Protein AF-A0A667Y655-F1 (afdb_monomer_lite)

InterPro domains:
  IPR000980 SH2 domain [PF00017] (28-72)
  IPR000980 SH2 domain [PS50001] (28-73)
  IPR000980 SH2 domain [SM00252] (26-80)
  IPR036860 SH2 domain superfamily [G3DSA:3.30.505.10] (14-76)
  IPR036860 SH2 domain superfamily [SSF55550] (6-74)
  IPR051235 Centrosomal Protein 152/SHC-Transforming Protein [PTHR10337] (13-72)

Structure (mmCIF, N/CA/C/O backbone):
data_AF-A0A667Y655-F1
#
_entry.id   AF-A0A667Y655-F1
#
loop_
_atom_site.group_PDB
_atom_site.id
_atom_site.type_symbol
_atom_site.label_atom_id
_atom_site.label_alt_id
_atom_site.label_comp_id
_atom_site.label_asym_id
_atom_site.label_entity_id
_atom_site.label_seq_id
_atom_site.pdbx_PDB_ins_code
_atom_site.Cartn_x
_atom_site.Cartn_y
_atom_site.Cartn_z
_atom_site.occupancy
_atom_site.B_iso_or_equiv
_atom_site.auth_seq_id
_atom_site.auth_comp_id
_atom_site.auth_asym_id
_atom_site.auth_atom_id
_atom_site.pdbx_PDB_model_num
ATOM 1 N N . MET A 1 1 ? -11.225 46.283 33.994 1.00 44.12 1 MET A N 1
ATOM 2 C CA . MET A 1 1 ? -10.246 45.187 33.810 1.00 44.12 1 MET A CA 1
ATOM 3 C C . MET A 1 1 ? -10.954 44.186 32.935 1.00 44.12 1 MET A C 1
ATOM 5 O O . MET A 1 1 ? -11.701 43.353 33.431 1.00 44.12 1 MET A O 1
ATOM 9 N N . ASP A 1 2 ? -10.797 44.375 31.633 1.00 47.31 2 ASP A N 1
ATOM 10 C CA . ASP A 1 2 ? -11.691 43.819 30.629 1.00 47.31 2 ASP A CA 1
ATOM 11 C C . ASP A 1 2 ? -10.814 42.882 29.803 1.00 47.31 2 ASP A C 1
ATOM 13 O O . ASP A 1 2 ? -10.174 43.271 28.831 1.00 47.31 2 ASP A O 1
ATOM 17 N N . THR A 1 3 ? -10.654 41.649 30.277 1.00 56.75 3 THR A N 1
ATOM 18 C CA . THR A 1 3 ? -10.038 40.585 29.482 1.00 56.75 3 THR A CA 1
ATOM 19 C C . THR A 1 3 ? -11.094 40.054 28.523 1.00 56.75 3 THR A C 1
ATOM 21 O O . THR A 1 3 ? -11.699 39.011 28.764 1.00 56.75 3 THR A O 1
ATOM 24 N N . GLU A 1 4 ? -11.342 40.829 27.465 1.00 54.31 4 GLU A N 1
ATOM 25 C CA . GLU A 1 4 ? -12.012 40.398 26.238 1.00 54.31 4 GLU A CA 1
ATOM 26 C C . GLU A 1 4 ? -11.403 39.059 25.795 1.00 54.31 4 GLU A C 1
ATOM 28 O O . GLU A 1 4 ? -10.211 38.950 25.491 1.00 54.31 4 GLU A O 1
ATOM 33 N N . GLY A 1 5 ? -12.222 38.009 25.866 1.00 59.03 5 GLY A N 1
ATOM 34 C CA . GLY A 1 5 ? -11.826 36.641 25.578 1.00 59.03 5 GLY A CA 1
ATOM 35 C C . GLY A 1 5 ? -11.429 36.499 24.118 1.00 59.03 5 GLY A C 1
ATOM 36 O O . GLY A 1 5 ? -12.263 36.613 23.223 1.00 59.03 5 GLY A O 1
ATOM 37 N N . TRP A 1 6 ? -10.153 36.206 23.879 1.00 60.22 6 TRP A N 1
ATOM 38 C CA . TRP A 1 6 ? -9.672 35.872 22.547 1.00 60.22 6 TRP A CA 1
ATOM 39 C C . TRP A 1 6 ? -10.440 34.645 22.027 1.00 60.22 6 TRP A C 1
ATOM 41 O O . TRP A 1 6 ? -10.375 33.582 22.661 1.00 60.22 6 TRP A O 1
ATOM 51 N N . PRO A 1 7 ? -11.174 34.736 20.901 1.00 61.47 7 PRO A N 1
ATOM 52 C CA . PRO A 1 7 ? -11.823 33.568 20.336 1.00 61.47 7 PRO A CA 1
ATOM 53 C C . PRO A 1 7 ? -10.734 32.561 19.972 1.00 61.47 7 PRO A C 1
ATOM 55 O O . PRO A 1 7 ? -9.771 32.879 19.271 1.00 61.47 7 PRO A O 1
ATOM 58 N N . SER A 1 8 ? -10.860 31.337 20.488 1.00 59.59 8 SER A N 1
ATOM 59 C CA . SER A 1 8 ? -9.950 30.252 20.123 1.00 59.59 8 SER A CA 1
ATOM 60 C C . SER A 1 8 ? -9.879 30.162 18.593 1.00 59.59 8 SER A C 1
ATOM 62 O O . SER A 1 8 ? -10.933 30.233 17.952 1.00 59.59 8 SER A O 1
ATOM 64 N N . PRO A 1 9 ? -8.686 29.993 17.987 1.00 66.12 9 PRO A N 1
ATOM 65 C CA . PRO A 1 9 ? -8.587 29.774 16.552 1.00 66.12 9 PRO A CA 1
ATOM 66 C C . PRO A 1 9 ? -9.541 28.641 16.168 1.00 66.12 9 PRO A C 1
ATOM 68 O O . PRO A 1 9 ? -9.603 27.651 16.913 1.00 66.12 9 PRO A O 1
ATOM 71 N N . PRO A 1 10 ? -10.295 28.745 15.057 1.00 62.50 10 PRO A N 1
ATOM 72 C CA . PRO A 1 10 ? -11.135 27.647 14.615 1.00 62.50 10 PRO A CA 1
ATOM 73 C C . PRO A 1 10 ? -10.230 26.427 14.519 1.00 62.50 10 PRO A C 1
ATOM 75 O O . PRO A 1 10 ? -9.267 26.426 13.749 1.00 62.50 10 PRO A O 1
ATOM 78 N N . ARG A 1 11 ? -10.485 25.421 15.367 1.00 64.75 11 ARG A N 1
ATOM 79 C CA . ARG A 1 11 ? -9.761 24.153 15.320 1.00 64.75 11 ARG A CA 1
ATOM 80 C C . ARG A 1 11 ? -9.937 23.674 13.888 1.00 64.75 11 ARG A C 1
ATOM 82 O O . ARG A 1 11 ? -11.045 23.275 13.529 1.00 64.75 11 ARG A O 1
ATOM 89 N N . ARG A 1 12 ? -8.899 23.775 13.048 1.00 62.38 12 ARG A N 1
ATOM 90 C CA . ARG A 1 12 ? -8.893 23.102 11.751 1.00 62.38 12 ARG A CA 1
ATOM 91 C C . ARG A 1 12 ? -9.067 21.638 12.111 1.00 62.38 12 ARG A C 1
ATOM 93 O O . ARG A 1 12 ? -8.126 21.012 12.587 1.00 62.38 12 ARG A O 1
ATOM 100 N N . ARG A 1 13 ? -10.301 21.133 12.017 1.00 64.06 13 ARG A N 1
ATOM 101 C CA . ARG A 1 13 ? -10.561 19.707 12.152 1.00 64.06 13 ARG A CA 1
ATOM 102 C C . ARG A 1 13 ? -9.641 19.073 11.125 1.00 64.06 13 ARG A C 1
ATOM 104 O O . ARG A 1 13 ? -9.709 19.440 9.950 1.00 64.06 13 ARG A O 1
ATOM 111 N N . ALA A 1 14 ? -8.739 18.209 11.580 1.00 60.06 14 ALA A N 1
ATOM 112 C CA . ALA A 1 14 ? -8.024 17.360 10.650 1.00 60.06 14 ALA A CA 1
ATOM 113 C C . ALA A 1 14 ? -9.085 16.700 9.752 1.00 60.06 14 ALA A C 1
ATOM 115 O O . ALA A 1 14 ? -10.160 16.351 10.264 1.00 60.06 14 ALA A O 1
ATOM 116 N N . PRO A 1 15 ? -8.849 16.594 8.434 1.00 68.50 15 PRO A N 1
ATOM 117 C CA . PRO A 1 15 ? -9.719 15.806 7.580 1.00 68.50 15 PRO A CA 1
ATOM 118 C C . PRO A 1 15 ? -9.955 14.459 8.259 1.00 68.50 15 PRO A C 1
ATOM 120 O O . PRO A 1 15 ? -9.007 13.829 8.732 1.00 68.50 15 PRO A O 1
ATOM 123 N N . VAL A 1 16 ? -11.222 14.064 8.383 1.00 70.94 16 VAL A N 1
ATOM 124 C CA . VAL A 1 16 ? -11.561 12.745 8.919 1.00 70.94 16 VAL A CA 1
ATOM 125 C C . VAL A 1 16 ? -10.863 11.722 8.027 1.00 70.94 16 VAL A C 1
ATOM 127 O O . VAL A 1 16 ? -10.959 11.819 6.802 1.00 70.94 16 VAL A O 1
ATOM 130 N N . ALA A 1 17 ? -10.115 10.796 8.630 1.00 72.12 17 ALA A N 1
ATOM 131 C CA . ALA A 1 17 ? -9.474 9.731 7.873 1.00 72.12 17 ALA A CA 1
ATOM 132 C C . ALA A 1 17 ? -10.542 8.971 7.058 1.00 72.12 17 ALA A C 1
ATOM 134 O O . ALA A 1 17 ? -11.646 8.759 7.571 1.00 72.12 17 ALA A O 1
ATOM 135 N N . PRO A 1 18 ? -10.254 8.587 5.803 1.00 79.81 18 PRO A N 1
ATOM 136 C CA . PRO A 1 18 ? -11.210 7.851 4.986 1.00 79.81 18 PRO A CA 1
ATOM 137 C C . PRO A 1 18 ? -11.586 6.520 5.651 1.00 79.81 18 PRO A C 1
ATOM 139 O O . PRO A 1 18 ? -10.737 5.865 6.261 1.00 79.81 18 PRO A O 1
ATOM 142 N N . THR A 1 19 ? -12.851 6.111 5.529 1.00 86.94 19 THR A N 1
ATOM 143 C CA . THR A 1 19 ? -13.301 4.787 5.980 1.00 86.94 19 THR A CA 1
ATOM 144 C C . THR A 1 19 ? -12.716 3.691 5.096 1.00 86.94 19 THR A C 1
ATOM 146 O O . THR A 1 19 ? -12.285 3.938 3.965 1.00 86.94 19 THR A O 1
ATOM 149 N N . GLU A 1 20 ? -12.736 2.448 5.574 1.00 85.88 20 GLU A N 1
ATOM 150 C CA . GLU A 1 20 ? -12.245 1.329 4.775 1.00 85.88 20 GLU A CA 1
ATOM 151 C C . GLU A 1 20 ? -13.048 1.147 3.475 1.00 85.88 20 GLU A C 1
ATOM 153 O O . GLU A 1 20 ? -12.473 0.840 2.433 1.00 85.88 20 GLU A O 1
ATOM 158 N N . GLU A 1 21 ? -14.357 1.408 3.477 1.00 89.50 21 GLU A N 1
ATOM 159 C CA . GLU A 1 21 ? -15.181 1.366 2.262 1.00 89.50 21 GLU A CA 1
ATOM 160 C C . GLU A 1 21 ? -14.768 2.421 1.235 1.00 89.50 21 GLU A C 1
ATOM 162 O O . GLU A 1 21 ? -14.909 2.187 0.034 1.00 89.50 21 GLU A O 1
ATOM 167 N N . GLN A 1 22 ? -14.280 3.580 1.688 1.00 91.19 22 GLN A N 1
ATOM 168 C CA . GLN A 1 22 ? -13.741 4.610 0.803 1.00 91.19 22 GLN A CA 1
ATOM 169 C C . GLN A 1 22 ? -12.393 4.165 0.235 1.00 91.19 22 GLN A C 1
ATOM 171 O O . GLN A 1 22 ? -12.199 4.244 -0.974 1.00 91.19 22 GLN A O 1
ATOM 176 N N . LEU A 1 23 ? -11.513 3.606 1.072 1.00 91.19 23 LEU A N 1
ATOM 177 C CA . LEU A 1 23 ? -10.225 3.056 0.639 1.00 91.19 23 LEU A CA 1
ATOM 178 C C . LEU A 1 23 ? -10.394 1.929 -0.386 1.00 91.19 23 LEU A C 1
ATOM 180 O O . LEU A 1 23 ? -9.684 1.897 -1.380 1.00 91.19 23 LEU A O 1
ATOM 184 N N . ARG A 1 24 ? -11.375 1.036 -0.217 1.00 92.81 24 ARG A N 1
ATOM 185 C CA . ARG A 1 24 ? -11.661 -0.064 -1.164 1.00 92.81 24 ARG A CA 1
ATOM 186 C C . ARG A 1 24 ? -12.051 0.386 -2.574 1.00 92.81 24 ARG A C 1
ATOM 188 O O . ARG A 1 24 ? -12.102 -0.453 -3.469 1.00 92.81 24 ARG A O 1
ATOM 195 N N . ARG A 1 25 ? -12.349 1.670 -2.782 1.00 95.31 25 ARG A N 1
ATOM 196 C CA . ARG A 1 25 ? -12.631 2.241 -4.111 1.00 95.31 25 ARG A CA 1
ATOM 197 C C . ARG A 1 25 ? -11.369 2.709 -4.827 1.00 95.31 25 ARG A C 1
ATOM 199 O O . ARG A 1 25 ? -11.417 2.974 -6.024 1.00 95.31 25 ARG A O 1
ATOM 206 N N . GLU A 1 26 ? -10.261 2.813 -4.107 1.00 96.12 26 GLU A N 1
ATOM 207 C CA . GLU A 1 26 ? -8.991 3.278 -4.631 1.00 96.12 26 GLU A CA 1
ATOM 208 C C . GLU A 1 26 ? -8.210 2.121 -5.255 1.00 96.12 26 GLU A C 1
ATOM 210 O O . GLU A 1 26 ? -7.970 1.099 -4.615 1.00 96.12 26 GLU A O 1
ATOM 215 N N . ALA A 1 27 ? -7.754 2.293 -6.498 1.00 96.12 27 ALA A N 1
ATOM 216 C CA . ALA A 1 27 ? -7.031 1.246 -7.228 1.00 96.12 27 ALA A CA 1
ATOM 217 C C . ALA A 1 27 ? -5.688 0.860 -6.580 1.00 96.12 27 ALA A C 1
ATOM 219 O O . ALA A 1 27 ? -5.171 -0.223 -6.832 1.00 96.12 27 ALA A O 1
ATOM 220 N N . TRP A 1 28 ? -5.125 1.746 -5.754 1.00 95.56 28 TRP A N 1
ATOM 221 C CA . TRP A 1 28 ? -3.872 1.530 -5.034 1.00 95.56 28 TRP A CA 1
ATOM 222 C C . TRP A 1 28 ? -4.061 0.829 -3.682 1.00 95.56 28 TRP A C 1
ATOM 224 O O . TRP A 1 28 ? -3.066 0.494 -3.037 1.00 95.56 28 TRP A O 1
ATOM 234 N N . TYR A 1 29 ? -5.299 0.614 -3.218 1.00 96.56 29 TYR A N 1
ATOM 235 C CA . TYR A 1 29 ? -5.576 -0.041 -1.941 1.00 96.56 29 TYR A CA 1
ATOM 236 C C . TYR A 1 29 ? -6.003 -1.497 -2.133 1.00 96.56 29 TYR A C 1
ATOM 238 O O . TYR A 1 29 ? -6.981 -1.800 -2.809 1.00 96.56 29 TYR A O 1
ATOM 246 N N . HIS A 1 30 ? -5.290 -2.410 -1.476 1.00 96.75 30 HIS A N 1
ATOM 247 C CA . HIS A 1 30 ? -5.467 -3.853 -1.665 1.00 96.75 30 HIS A CA 1
ATOM 248 C C . HIS A 1 30 ? -6.056 -4.569 -0.441 1.00 96.75 30 HIS A C 1
ATOM 250 O O . HIS A 1 30 ? -6.024 -5.798 -0.360 1.00 96.75 30 HIS A O 1
ATOM 256 N N . GLY A 1 31 ? -6.598 -3.820 0.524 1.00 95.19 31 GLY A N 1
ATOM 257 C CA . GLY A 1 31 ? -7.173 -4.403 1.734 1.00 95.19 31 GLY A CA 1
ATOM 258 C C . GLY A 1 31 ? -6.136 -5.113 2.603 1.00 95.19 31 GLY A C 1
ATOM 259 O O . GLY A 1 31 ? -4.943 -4.792 2.593 1.00 95.19 31 GLY A O 1
ATOM 260 N N . ARG A 1 32 ? -6.601 -6.103 3.366 1.00 95.25 32 ARG A N 1
ATOM 261 C CA . ARG A 1 32 ? -5.757 -6.967 4.193 1.00 95.25 32 ARG A CA 1
ATOM 262 C C . ARG A 1 32 ? -4.918 -7.892 3.315 1.00 95.25 32 ARG A C 1
ATOM 264 O O . ARG A 1 32 ? -5.434 -8.829 2.715 1.00 95.25 32 ARG A O 1
ATOM 271 N N . MET A 1 33 ? -3.608 -7.655 3.284 1.00 96.31 33 MET A N 1
ATOM 272 C CA . MET A 1 33 ? -2.681 -8.389 2.420 1.00 96.31 33 MET A CA 1
ATOM 273 C C . MET A 1 33 ? -1.347 -8.645 3.121 1.00 96.31 33 MET A C 1
ATOM 275 O O . MET A 1 33 ? -0.832 -7.796 3.858 1.00 96.31 33 MET A O 1
ATOM 279 N N . SER A 1 34 ? -0.765 -9.824 2.886 1.00 95.94 34 SER A N 1
ATOM 280 C CA . SER A 1 34 ? 0.549 -10.176 3.425 1.00 95.94 34 SER A CA 1
ATOM 281 C C . SER A 1 34 ? 1.661 -9.363 2.753 1.00 95.94 34 SER A C 1
ATOM 283 O O . SER A 1 34 ? 1.539 -8.923 1.610 1.00 95.94 34 SER A O 1
ATOM 285 N N . ARG A 1 35 ? 2.794 -9.194 3.444 1.00 95.06 35 ARG A N 1
ATOM 286 C CA . ARG A 1 35 ? 3.989 -8.569 2.853 1.00 95.06 35 ARG A CA 1
ATOM 2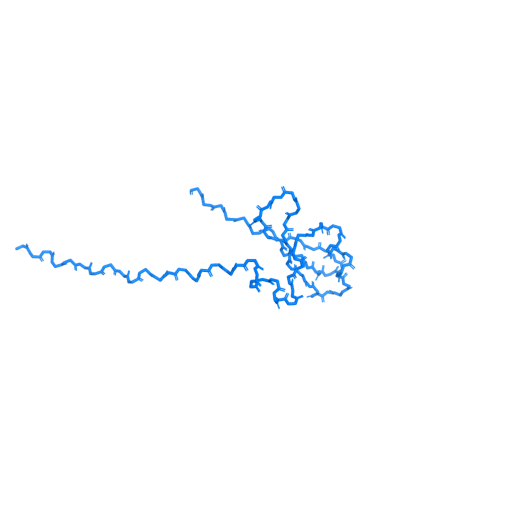87 C C . ARG A 1 35 ? 4.425 -9.289 1.572 1.00 95.06 35 ARG A C 1
ATOM 289 O O . ARG A 1 35 ? 4.677 -8.642 0.566 1.00 95.06 35 ARG A O 1
ATOM 296 N N . ARG A 1 36 ? 4.471 -10.622 1.622 1.00 96.38 36 ARG A N 1
ATOM 297 C CA . ARG A 1 36 ? 4.934 -11.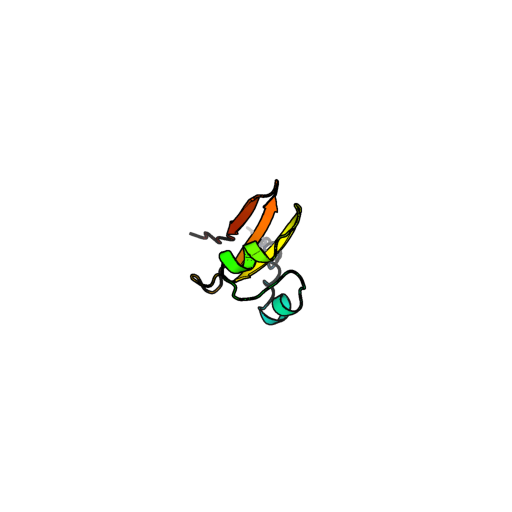467 0.517 1.00 96.38 36 ARG A CA 1
ATOM 298 C C . ARG A 1 36 ? 4.038 -11.346 -0.712 1.00 96.38 36 ARG A C 1
ATOM 300 O O . ARG A 1 36 ? 4.543 -11.375 -1.826 1.00 96.38 36 ARG A O 1
ATOM 307 N N . ASP A 1 37 ? 2.725 -11.250 -0.527 1.00 97.56 37 ASP A N 1
ATOM 308 C CA . ASP A 1 37 ? 1.809 -11.123 -1.664 1.00 97.56 37 ASP A CA 1
ATOM 309 C C . ASP A 1 37 ? 1.865 -9.727 -2.277 1.00 97.56 37 ASP A C 1
ATOM 311 O O . ASP A 1 37 ? 1.826 -9.615 -3.497 1.00 97.56 37 ASP A O 1
ATOM 315 N N . ALA A 1 38 ? 2.078 -8.690 -1.464 1.00 97.19 38 ALA A N 1
ATOM 316 C CA . ALA A 1 38 ? 2.314 -7.342 -1.967 1.00 97.19 38 ALA A CA 1
ATOM 317 C C . ALA A 1 38 ? 3.584 -7.253 -2.826 1.00 97.19 38 ALA A C 1
ATOM 319 O O . ALA A 1 38 ? 3.550 -6.673 -3.904 1.00 97.19 38 ALA A O 1
ATOM 320 N N . GLU A 1 39 ? 4.687 -7.868 -2.388 1.00 97.31 39 GLU A N 1
ATOM 321 C CA . GLU A 1 39 ? 5.954 -7.878 -3.137 1.00 97.31 39 GLU A CA 1
ATOM 322 C C . GLU A 1 39 ? 5.812 -8.512 -4.531 1.00 97.31 39 GLU A C 1
ATOM 324 O O . GLU A 1 39 ? 6.440 -8.043 -5.473 1.00 97.31 39 GLU A O 1
ATOM 329 N N . LYS A 1 40 ? 4.953 -9.528 -4.693 1.00 97.44 40 LYS A N 1
ATOM 330 C CA . LYS A 1 40 ? 4.704 -10.174 -5.997 1.00 97.44 40 LYS A CA 1
ATOM 331 C C . LYS A 1 40 ? 3.959 -9.283 -6.993 1.00 97.44 40 LYS A C 1
ATOM 333 O O . LYS A 1 40 ? 4.004 -9.565 -8.185 1.00 97.44 40 LYS A O 1
ATOM 338 N N . LEU A 1 41 ? 3.225 -8.280 -6.511 1.00 97.62 41 LEU A N 1
ATOM 339 C CA . LEU A 1 41 ? 2.449 -7.370 -7.359 1.00 97.62 41 LEU A CA 1
ATOM 340 C C . LEU A 1 41 ? 3.291 -6.210 -7.898 1.00 97.62 41 LEU A C 1
ATOM 342 O O . LEU A 1 41 ? 2.857 -5.530 -8.822 1.00 97.62 41 LEU A O 1
ATOM 346 N N . LEU A 1 42 ? 4.480 -5.988 -7.336 1.00 97.06 42 LEU A N 1
ATOM 347 C CA . LEU A 1 42 ? 5.388 -4.938 -7.768 1.00 97.06 42 LEU A CA 1
ATOM 348 C C . LEU A 1 42 ? 6.353 -5.481 -8.823 1.00 97.06 42 LEU A C 1
ATOM 350 O O . LEU A 1 42 ? 7.104 -6.419 -8.558 1.00 97.06 42 LEU A O 1
ATOM 354 N N . VAL A 1 43 ? 6.355 -4.880 -10.009 1.00 95.56 43 VAL A N 1
ATOM 355 C CA . VAL A 1 43 ? 7.149 -5.351 -11.153 1.00 95.56 43 VAL A CA 1
ATOM 356 C C . VAL A 1 43 ? 8.238 -4.347 -11.519 1.00 95.56 43 VAL A C 1
ATOM 358 O O . VAL A 1 43 ? 9.355 -4.740 -11.851 1.00 95.56 43 VAL A O 1
ATOM 361 N N . ARG A 1 44 ? 7.929 -3.051 -11.470 1.00 97.50 44 ARG A N 1
ATOM 362 C CA . ARG A 1 44 ? 8.791 -1.961 -11.933 1.00 97.50 44 ARG A CA 1
ATOM 363 C C . ARG A 1 44 ? 9.081 -0.982 -10.808 1.00 97.50 44 ARG A C 1
ATOM 365 O O . ARG A 1 44 ? 8.263 -0.780 -9.918 1.00 97.50 44 ARG A O 1
ATOM 372 N N . ASP A 1 45 ? 10.229 -0.319 -10.890 1.00 97.38 45 ASP A N 1
ATOM 373 C CA . ASP A 1 45 ? 10.522 0.820 -10.023 1.00 97.38 45 ASP A CA 1
ATOM 374 C C . ASP A 1 45 ? 9.441 1.894 -10.154 1.00 97.38 45 ASP A C 1
ATOM 376 O O . ASP A 1 45 ? 9.074 2.292 -11.261 1.00 97.38 45 ASP A O 1
ATOM 380 N N . GLY A 1 46 ? 8.948 2.358 -9.007 1.00 95.69 46 GLY A N 1
ATOM 381 C CA . GLY A 1 46 ? 7.814 3.273 -8.918 1.00 95.69 46 GLY A CA 1
ATOM 382 C C . GLY A 1 46 ? 6.462 2.589 -8.704 1.00 95.69 46 GLY A C 1
ATOM 383 O O . GLY A 1 46 ? 5.527 3.277 -8.301 1.00 95.69 46 GLY A O 1
ATOM 384 N N . ASP A 1 47 ? 6.349 1.267 -8.889 1.00 97.56 47 ASP A N 1
ATOM 385 C CA . ASP A 1 47 ? 5.133 0.540 -8.517 1.00 97.56 47 ASP A CA 1
ATOM 386 C C . ASP A 1 47 ? 4.917 0.641 -7.005 1.00 97.56 47 ASP A C 1
ATOM 388 O O . ASP A 1 47 ? 5.862 0.533 -6.213 1.00 97.56 47 ASP A O 1
ATOM 392 N N . PHE A 1 48 ? 3.663 0.817 -6.595 1.00 97.69 48 PHE A N 1
ATOM 393 C CA . PHE A 1 48 ? 3.294 0.863 -5.189 1.00 97.69 48 PHE A CA 1
ATOM 394 C C . PHE A 1 48 ? 1.873 0.365 -4.948 1.00 97.69 48 PHE A C 1
ATOM 396 O O . PHE A 1 48 ? 1.028 0.367 -5.840 1.00 97.69 48 PHE A O 1
ATOM 403 N N . LEU A 1 49 ? 1.613 -0.012 -3.699 1.00 97.38 49 LEU A N 1
ATOM 404 C CA . LEU A 1 49 ? 0.283 -0.275 -3.174 1.00 97.38 49 LEU A CA 1
ATOM 405 C C . LEU A 1 49 ? 0.225 0.004 -1.673 1.00 97.38 49 LEU A C 1
ATOM 407 O O . LEU A 1 49 ? 1.235 -0.064 -0.967 1.00 97.38 49 LEU A O 1
ATOM 411 N N . VAL A 1 50 ? -0.972 0.268 -1.164 1.00 96.12 50 VAL A N 1
ATOM 412 C CA . VAL A 1 50 ? -1.257 0.335 0.270 1.00 96.12 50 VAL A CA 1
ATOM 413 C C . VAL A 1 50 ? -2.038 -0.907 0.677 1.00 96.12 50 VAL A C 1
ATOM 415 O O . VAL A 1 50 ? -2.987 -1.318 0.008 1.00 96.12 50 VAL A O 1
ATOM 418 N N . ARG A 1 51 ? -1.648 -1.498 1.804 1.00 95.69 51 ARG A N 1
ATOM 419 C CA . ARG A 1 51 ? -2.323 -2.657 2.397 1.00 95.69 51 ARG A CA 1
ATOM 420 C C . ARG A 1 51 ? -2.549 -2.469 3.887 1.00 95.69 51 ARG A C 1
ATOM 422 O O . ARG A 1 51 ? -1.731 -1.848 4.562 1.00 95.69 51 ARG A O 1
ATOM 429 N N . GLU A 1 52 ? -3.609 -3.068 4.405 1.00 93.81 52 GLU A N 1
ATOM 430 C CA . GLU A 1 52 ? -3.777 -3.271 5.840 1.00 93.81 52 GLU A CA 1
ATOM 431 C C . GLU A 1 52 ? -2.865 -4.422 6.302 1.00 93.81 52 GLU A C 1
ATOM 433 O O . GLU A 1 52 ? -2.715 -5.450 5.626 1.00 93.81 52 GLU A O 1
ATOM 438 N N . SER A 1 53 ? -2.224 -4.254 7.457 1.00 89.25 53 SER A N 1
ATOM 439 C CA . SER A 1 53 ? -1.383 -5.279 8.060 1.00 89.25 53 SER A CA 1
ATOM 440 C C . SER A 1 53 ? -2.211 -6.487 8.501 1.00 89.25 53 SER A C 1
ATOM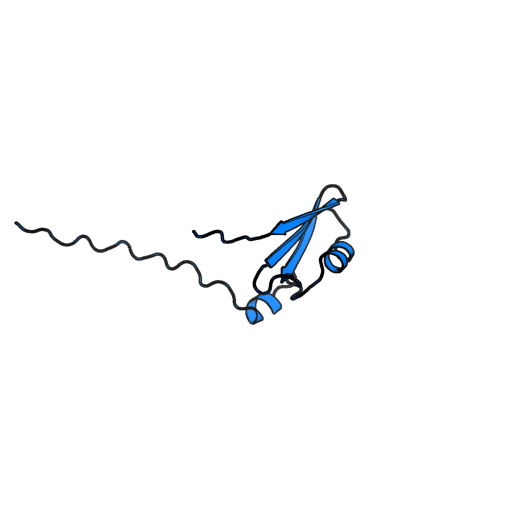 442 O O . SER A 1 53 ? -3.180 -6.381 9.249 1.00 89.25 53 SER A O 1
ATOM 444 N N . THR A 1 54 ? -1.772 -7.680 8.098 1.00 92.00 54 THR A N 1
ATOM 445 C CA . THR A 1 54 ? -2.376 -8.940 8.546 1.00 92.00 54 THR A CA 1
ATOM 446 C C . THR A 1 54 ? -2.127 -9.214 10.029 1.00 92.00 54 THR A C 1
ATOM 448 O O . THR A 1 54 ? -2.930 -9.902 10.654 1.00 92.00 54 THR A O 1
ATOM 451 N N . THR A 1 55 ? -1.035 -8.690 10.596 1.00 89.00 55 THR A N 1
ATOM 452 C CA . THR A 1 55 ? -0.647 -8.922 11.998 1.00 89.00 55 THR A CA 1
ATOM 453 C C . THR A 1 55 ?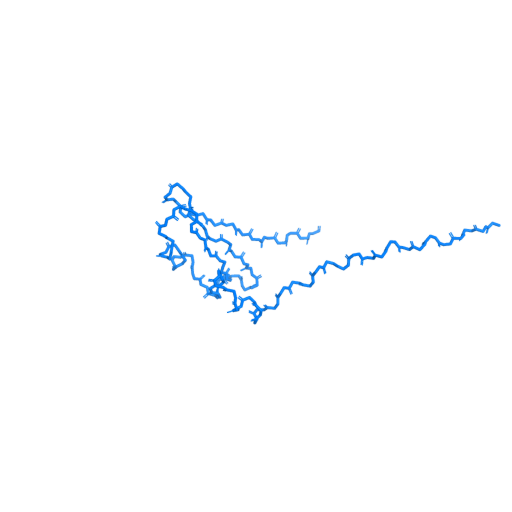 -1.157 -7.842 12.944 1.00 89.00 55 THR A C 1
ATOM 455 O O . THR A 1 55 ? -1.444 -8.149 14.093 1.00 89.00 55 THR A O 1
ATOM 458 N N . ASN A 1 56 ? -1.303 -6.603 12.467 1.00 86.81 56 ASN A N 1
ATOM 459 C CA . ASN A 1 56 ? -1.729 -5.457 13.273 1.00 86.81 56 ASN A CA 1
ATOM 460 C C . ASN A 1 56 ? -2.935 -4.778 12.598 1.00 86.81 56 ASN A C 1
ATOM 462 O O . ASN A 1 56 ? -2.732 -3.878 11.780 1.00 86.81 56 ASN A O 1
ATOM 466 N N . PRO A 1 57 ? -4.176 -5.213 12.888 1.00 85.88 57 PRO A N 1
ATOM 467 C CA . PRO A 1 57 ? -5.377 -4.579 12.347 1.00 85.88 57 PRO A CA 1
ATOM 468 C C . PRO A 1 57 ? -5.373 -3.058 12.563 1.00 85.88 57 PRO A C 1
ATOM 470 O O . PRO A 1 57 ? -4.942 -2.579 13.612 1.00 85.88 57 PRO A O 1
ATOM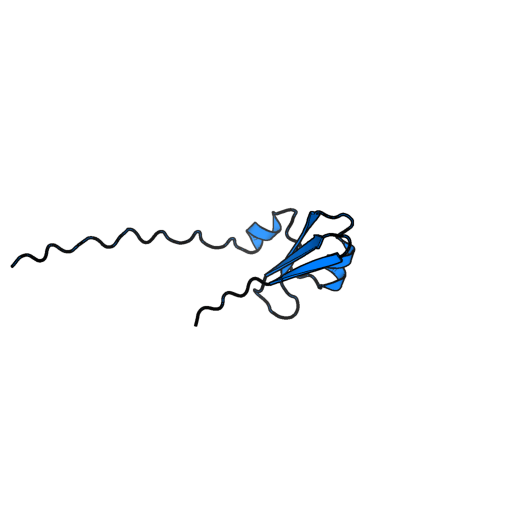 473 N N . GLY A 1 58 ? -5.823 -2.299 11.566 1.00 85.69 58 GLY A N 1
ATOM 474 C CA . GLY A 1 58 ? -5.822 -0.831 11.591 1.00 85.69 58 GLY A CA 1
ATOM 475 C C . GLY A 1 58 ? -4.474 -0.161 11.288 1.00 85.69 58 GLY A C 1
ATOM 476 O O . GLY A 1 58 ? -4.431 1.062 11.150 1.00 85.69 58 GLY A O 1
ATOM 477 N N . GLN A 1 59 ? -3.379 -0.917 11.133 1.00 87.56 59 GLN A N 1
ATOM 478 C CA . GLN A 1 59 ? -2.119 -0.381 10.608 1.00 87.56 59 GLN A CA 1
ATOM 479 C C . GLN A 1 59 ? -2.030 -0.560 9.097 1.00 87.56 59 GLN A C 1
ATOM 481 O O . GLN A 1 59 ? -2.132 -1.674 8.578 1.00 87.56 59 GLN A O 1
ATOM 486 N N . TYR A 1 60 ? -1.743 0.536 8.403 1.00 91.56 60 TYR A N 1
ATOM 487 C CA . TYR A 1 60 ? -1.570 0.557 6.958 1.00 91.56 60 TYR A CA 1
ATOM 488 C C . TYR A 1 60 ? -0.090 0.615 6.590 1.00 91.56 60 TYR A C 1
ATOM 490 O O . TYR A 1 60 ? 0.719 1.286 7.238 1.00 91.56 60 TYR A O 1
ATOM 498 N N . VAL A 1 61 ? 0.262 -0.113 5.536 1.00 94.31 61 VAL A N 1
ATOM 499 C CA . VAL A 1 61 ? 1.622 -0.221 5.020 1.00 94.31 61 VAL A CA 1
ATOM 500 C C . VAL A 1 61 ? 1.620 0.201 3.563 1.00 94.31 61 VAL A C 1
ATOM 502 O O . VAL A 1 61 ? 0.968 -0.439 2.737 1.00 94.31 61 VAL A O 1
ATOM 505 N N . LEU A 1 62 ? 2.404 1.226 3.239 1.00 96.19 62 LEU A N 1
ATOM 506 C CA . LEU A 1 62 ? 2.779 1.518 1.861 1.00 96.19 62 LEU A CA 1
ATOM 507 C C . LEU A 1 62 ? 3.906 0.562 1.466 1.00 96.19 62 LEU A C 1
ATOM 509 O O . LEU A 1 62 ? 4.948 0.511 2.120 1.00 96.19 62 LEU A O 1
ATOM 513 N N . THR A 1 63 ? 3.685 -0.215 0.416 1.00 97.38 63 THR A N 1
ATOM 514 C CA . THR A 1 63 ? 4.670 -1.123 -0.173 1.00 97.38 63 THR A CA 1
ATOM 515 C C . THR A 1 63 ? 5.000 -0.616 -1.568 1.00 97.38 63 THR A C 1
ATOM 517 O O . THR A 1 63 ? 4.084 -0.433 -2.360 1.00 97.38 63 THR A O 1
ATOM 520 N N . GLY A 1 64 ? 6.274 -0.364 -1.865 1.00 97.44 64 GLY A N 1
ATOM 521 C CA . GLY A 1 64 ? 6.698 0.165 -3.165 1.00 97.44 64 GLY A CA 1
ATOM 522 C C . GLY A 1 64 ? 8.029 -0.405 -3.639 1.00 97.44 64 GLY A C 1
ATOM 523 O O . GLY A 1 64 ? 8.799 -0.928 -2.835 1.00 97.44 64 GLY A O 1
ATOM 524 N N . MET A 1 65 ? 8.293 -0.323 -4.940 1.00 97.88 65 MET A N 1
ATOM 525 C CA . MET A 1 65 ? 9.516 -0.819 -5.574 1.00 97.88 65 MET A CA 1
ATOM 526 C C . MET A 1 65 ? 10.469 0.336 -5.870 1.00 97.88 65 MET A C 1
ATOM 528 O O . MET A 1 65 ? 10.082 1.329 -6.491 1.00 97.88 65 MET A O 1
ATOM 532 N N . HIS A 1 66 ? 11.721 0.209 -5.434 1.00 96.00 66 HIS A N 1
ATOM 533 C CA . HIS A 1 66 ? 12.755 1.200 -5.710 1.00 96.00 66 HIS A CA 1
ATOM 534 C C . HIS A 1 66 ? 14.115 0.535 -5.919 1.00 96.00 66 HIS A C 1
ATOM 536 O O . HIS A 1 66 ? 14.596 -0.182 -5.036 1.00 96.00 66 HIS A O 1
ATOM 542 N N . CYS A 1 67 ? 14.745 0.802 -7.063 1.00 95.81 67 CYS A N 1
ATOM 543 C CA . CYS A 1 67 ? 15.998 0.185 -7.494 1.00 95.81 67 CYS A CA 1
ATOM 544 C C . CYS A 1 67 ? 15.933 -1.354 -7.482 1.00 95.81 67 CYS A C 1
ATOM 546 O 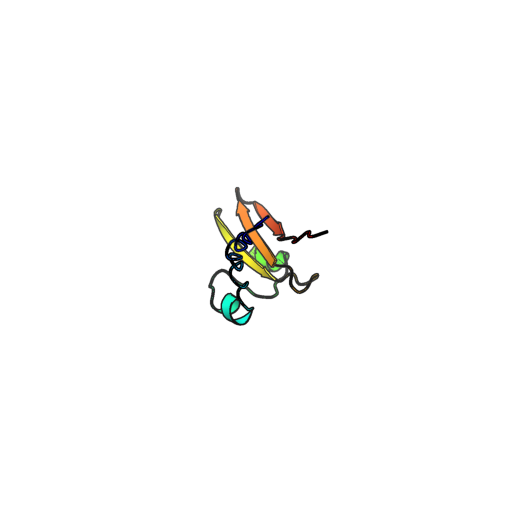O . CYS A 1 67 ? 16.862 -2.015 -7.019 1.00 95.81 67 CYS A O 1
ATOM 548 N N . GLY A 1 68 ? 14.809 -1.929 -7.920 1.00 94.62 68 GLY A N 1
ATOM 549 C CA . GLY A 1 68 ? 14.553 -3.372 -7.942 1.00 94.62 68 GLY A CA 1
ATOM 550 C C . GLY A 1 68 ? 14.344 -4.011 -6.565 1.00 94.62 68 GLY A C 1
ATOM 551 O O . GLY A 1 68 ? 14.312 -5.237 -6.460 1.00 94.62 68 GLY A O 1
ATOM 552 N N . LEU A 1 69 ? 14.217 -3.209 -5.501 1.00 95.00 69 LEU A N 1
ATOM 553 C CA . LEU A 1 69 ? 14.021 -3.689 -4.136 1.00 95.00 69 LEU A CA 1
ATOM 554 C C . LEU A 1 69 ? 12.669 -3.238 -3.567 1.00 95.00 69 LEU A C 1
ATOM 556 O O . LEU A 1 69 ? 12.407 -2.030 -3.508 1.00 95.00 69 LEU A O 1
ATOM 560 N N . PRO A 1 70 ? 11.850 -4.166 -3.041 1.00 94.06 70 PRO A N 1
ATOM 561 C CA . PRO A 1 70 ? 10.665 -3.804 -2.281 1.00 94.06 70 PRO A CA 1
ATOM 562 C C . PRO A 1 70 ? 11.021 -3.041 -1.000 1.00 94.06 70 PRO A C 1
ATOM 564 O O . PRO A 1 70 ? 11.919 -3.417 -0.239 1.00 94.06 70 PRO A O 1
ATOM 567 N N . LYS A 1 71 ? 10.287 -1.962 -0.744 1.00 93.88 71 LYS A N 1
ATOM 568 C CA . LYS A 1 71 ? 10.355 -1.128 0.457 1.00 93.88 71 LYS A CA 1
ATOM 569 C C . LYS A 1 71 ? 8.986 -1.107 1.123 1.00 93.88 71 LYS A C 1
ATOM 571 O O . LYS A 1 71 ? 7.959 -1.098 0.448 1.00 93.88 71 LYS A O 1
ATOM 576 N N . HIS A 1 72 ? 8.978 -1.066 2.452 1.00 92.38 72 HIS A N 1
ATOM 577 C CA . HIS A 1 72 ? 7.752 -1.003 3.242 1.00 92.38 72 HIS A CA 1
ATOM 578 C C . HIS A 1 72 ? 7.861 0.133 4.249 1.00 92.38 72 HIS A C 1
ATOM 580 O O . HIS A 1 72 ? 8.782 0.146 5.066 1.00 92.38 72 HIS A O 1
ATOM 586 N N . LEU A 1 73 ? 6.918 1.066 4.192 1.00 90.56 73 LEU A N 1
ATOM 587 C CA . LEU A 1 73 ? 6.806 2.170 5.134 1.00 90.56 73 LEU A CA 1
ATOM 588 C C . LEU A 1 73 ? 5.542 1.953 5.965 1.00 90.56 73 LEU A C 1
ATOM 590 O O . LEU A 1 73 ? 4.439 1.857 5.424 1.00 90.56 73 LEU A O 1
ATOM 594 N N . LEU A 1 74 ? 5.724 1.822 7.278 1.00 81.81 74 LEU A N 1
ATOM 595 C CA . LEU A 1 74 ? 4.632 1.709 8.237 1.00 81.81 74 LEU A CA 1
ATOM 596 C C . LEU A 1 74 ? 4.196 3.116 8.646 1.00 81.81 74 LEU A C 1
ATOM 598 O O . LEU A 1 74 ? 5.034 3.931 9.036 1.00 81.81 74 LEU A O 1
ATOM 602 N N . TRP A 1 75 ? 2.896 3.390 8.612 1.00 71.38 75 TRP A N 1
ATOM 603 C CA . TRP A 1 75 ? 2.358 4.545 9.321 1.00 71.38 75 TRP A CA 1
ATOM 604 C C . TRP A 1 75 ? 2.086 4.163 10.769 1.00 71.38 75 TRP A C 1
ATOM 606 O O . TRP A 1 75 ? 1.112 3.484 11.085 1.00 71.38 75 TRP A O 1
ATOM 616 N N . ILE A 1 76 ? 2.994 4.587 11.644 1.00 63.62 76 ILE A N 1
ATOM 617 C CA . ILE A 1 76 ? 2.844 4.486 13.092 1.00 63.62 76 ILE A CA 1
ATOM 618 C C . ILE A 1 76 ? 2.388 5.858 13.574 1.00 63.62 76 ILE A C 1
ATOM 620 O O . ILE A 1 76 ? 3.160 6.814 13.539 1.00 63.62 76 ILE A O 1
ATOM 624 N N . PHE A 1 77 ? 1.138 5.970 14.016 1.00 57.25 77 PHE A N 1
ATOM 625 C CA . PHE A 1 77 ? 0.751 7.088 14.866 1.00 57.25 77 PHE A CA 1
ATOM 626 C C . PHE A 1 77 ? 1.307 6.795 16.261 1.00 57.25 77 PHE A C 1
ATOM 628 O O . PHE A 1 77 ? 0.686 6.070 17.032 1.00 57.25 77 PHE A O 1
ATOM 635 N N . VAL A 1 78 ? 2.507 7.294 16.560 1.00 46.41 78 VAL A N 1
ATOM 636 C CA . VAL A 1 78 ? 2.983 7.385 17.943 1.00 46.41 78 VAL A CA 1
ATOM 637 C C . VAL A 1 78 ? 2.467 8.716 18.475 1.00 46.41 78 VAL A C 1
ATOM 639 O O . VAL A 1 78 ? 3.050 9.761 18.204 1.00 46.41 78 VAL A O 1
ATOM 642 N N . TRP A 1 79 ? 1.324 8.678 19.153 1.00 50.25 79 TRP A N 1
ATOM 643 C CA . TRP A 1 79 ? 0.936 9.731 20.085 1.00 50.25 79 TRP A CA 1
ATOM 644 C C . TRP A 1 79 ? 1.100 9.126 21.480 1.00 50.25 79 TRP A C 1
ATOM 646 O O . TRP A 1 79 ? 0.281 8.296 21.870 1.00 50.25 79 TRP A O 1
ATOM 656 N N . ASP A 1 80 ? 2.181 9.484 22.166 1.00 54.25 80 ASP A N 1
ATOM 657 C CA . ASP A 1 80 ? 2.257 9.462 23.632 1.00 54.25 80 ASP A CA 1
ATOM 658 C C . ASP A 1 80 ? 2.295 10.929 24.087 1.00 54.25 80 ASP A C 1
ATOM 660 O O . ASP A 1 80 ? 3.000 11.716 23.401 1.00 54.25 80 ASP A O 1
#

pLDDT: mean 83.99, std 16.25, range [44.12, 97.88]

Organism: NCBI:txid586833

Sequence (80 aa):
MDTEGWPSPPRRRAPVAPTEEQLRREAWYHGRMSRRDAEKLLVRDGDFLVRESTTNPGQYVLTGMHCGLPKHLLWIFVWD

Radius of gyration: 19.18 Å; chains: 1; bounding box: 31×57×46 Å

Secondary structure (DSSP, 8-state):
-----PPPP---PPPPPPPHHHHTTSTTEEEE--HHHHHHH--STT-EEEEE-SSSTT-EEEEEEETTEEEEEE------

Foldseek 3Di:
DDPPDDPDDPPPPDPDPDDVVRLVVDPQEDEADDPVVQLVVADDAVDWHKYAYPVDGPKIWIWGAHPNDIDIDTDDPPDD